Protein AF-A0A0D2NLB3-F1 (afdb_monomer_lite)

Sequence (113 aa):
KEENDAIESAIDEWMASTLAKAAELADRFDKKPRYFLDHFFLGGQKLIYKQSVTNSFNAFKSVKAAELHAEGEKENTIEIQQQYKSEYDTLTVEQCAEYVAEFEAMKDNNTHA

Radius of gyration: 21.68 Å; chains: 1; bounding box: 55×38×48 Å

pLDDT: mean 85.83, std 11.69, range [38.69, 98.19]

Structure (mmCIF, N/CA/C/O backbone):
data_AF-A0A0D2NLB3-F1
#
_entry.id   AF-A0A0D2NLB3-F1
#
loop_
_atom_site.group_PDB
_atom_site.id
_atom_site.type_symbol
_atom_site.label_atom_id
_atom_site.label_alt_id
_atom_site.label_comp_id
_atom_site.label_asym_id
_atom_site.label_entity_id
_atom_site.label_seq_id
_atom_site.pdbx_PDB_ins_code
_atom_site.Cartn_x
_atom_site.Cartn_y
_atom_site.Cartn_z
_atom_site.occupancy
_atom_site.B_iso_or_equiv
_atom_site.auth_seq_id
_atom_site.auth_comp_id
_atom_site.auth_asym_id
_atom_site.auth_atom_id
_atom_site.pdbx_PDB_model_num
ATOM 1 N N . LYS A 1 1 ? 28.438 14.265 -10.285 1.00 63.94 1 LYS A N 1
ATOM 2 C CA . LYS A 1 1 ? 27.800 14.490 -11.605 1.00 63.94 1 LYS A CA 1
ATOM 3 C C . LYS A 1 1 ? 27.843 13.194 -12.401 1.00 63.94 1 LYS A C 1
ATOM 5 O O . LYS A 1 1 ? 26.790 12.609 -12.541 1.00 63.94 1 LYS A O 1
ATOM 10 N N . GLU A 1 2 ? 29.033 12.668 -12.710 1.00 72.25 2 GLU A N 1
ATOM 11 C CA . GLU A 1 2 ? 29.199 11.346 -13.352 1.00 72.25 2 GLU A CA 1
ATOM 12 C C . GLU A 1 2 ? 28.493 10.193 -12.612 1.00 72.25 2 GLU A C 1
ATOM 14 O O . GLU A 1 2 ? 27.895 9.333 -13.244 1.00 72.25 2 GLU A O 1
ATOM 19 N N . GLU A 1 3 ? 28.495 10.197 -11.274 1.00 81.38 3 GLU A N 1
ATOM 20 C CA . GLU A 1 3 ? 27.796 9.179 -10.473 1.00 81.38 3 GLU A CA 1
ATOM 21 C C . GLU A 1 3 ? 26.266 9.233 -10.619 1.00 81.38 3 GLU A C 1
ATOM 23 O O . GLU A 1 3 ? 25.621 8.194 -10.703 1.00 81.38 3 GLU A O 1
ATOM 28 N N . ASN A 1 4 ? 25.681 10.432 -10.717 1.00 86.25 4 ASN A N 1
ATOM 29 C CA . ASN A 1 4 ? 24.238 10.575 -10.923 1.00 86.25 4 ASN A CA 1
ATOM 30 C C . ASN A 1 4 ? 23.850 10.121 -12.332 1.00 86.25 4 ASN A C 1
ATOM 32 O O . ASN A 1 4 ? 22.866 9.408 -12.486 1.00 86.25 4 ASN A O 1
ATOM 36 N N . ASP A 1 5 ? 24.661 10.470 -13.333 1.00 90.88 5 ASP A N 1
ATOM 37 C CA . ASP A 1 5 ? 24.434 10.071 -14.723 1.00 90.88 5 ASP A CA 1
ATOM 38 C C . ASP A 1 5 ? 24.511 8.532 -14.871 1.00 90.88 5 ASP A C 1
ATOM 40 O O . ASP A 1 5 ? 23.717 7.920 -15.585 1.00 90.88 5 ASP A O 1
ATOM 44 N N . ALA A 1 6 ? 25.427 7.878 -14.144 1.00 93.94 6 ALA A N 1
ATOM 45 C CA . ALA A 1 6 ? 25.526 6.418 -14.103 1.00 93.94 6 ALA A CA 1
ATOM 46 C C . ALA A 1 6 ? 24.312 5.763 -13.419 1.00 93.94 6 ALA A C 1
ATOM 48 O O . ALA A 1 6 ? 23.826 4.730 -13.884 1.00 93.94 6 ALA A O 1
ATOM 49 N N . ILE A 1 7 ? 23.807 6.365 -12.337 1.00 93.69 7 ILE A N 1
ATOM 50 C CA . ILE A 1 7 ? 22.590 5.906 -11.655 1.00 93.69 7 ILE A CA 1
ATOM 51 C C . ILE A 1 7 ? 21.378 6.028 -12.584 1.00 93.69 7 ILE A C 1
ATOM 53 O O . ILE A 1 7 ? 20.616 5.071 -12.705 1.00 93.69 7 ILE A O 1
ATOM 57 N N . GLU A 1 8 ? 21.208 7.163 -13.263 1.00 94.31 8 GLU A N 1
ATOM 58 C CA . GLU A 1 8 ? 20.107 7.376 -14.212 1.00 94.31 8 GLU A CA 1
ATOM 59 C C . GLU A 1 8 ? 20.155 6.357 -15.355 1.00 94.31 8 GLU A C 1
ATOM 61 O O . GLU A 1 8 ? 19.158 5.690 -15.627 1.00 94.31 8 GLU A O 1
ATOM 66 N N . SER A 1 9 ? 21.336 6.134 -15.936 1.00 95.00 9 SER A N 1
ATOM 67 C CA . SER A 1 9 ? 21.537 5.119 -16.976 1.00 95.00 9 SER A CA 1
ATOM 68 C C . SER A 1 9 ? 21.160 3.709 -16.505 1.00 95.00 9 SER A C 1
ATOM 70 O O . SER A 1 9 ? 20.523 2.956 -17.243 1.00 95.00 9 SER A O 1
ATOM 72 N N . ALA A 1 10 ? 21.542 3.332 -15.283 1.00 96.19 10 ALA A N 1
ATOM 73 C CA . ALA A 1 10 ? 21.190 2.031 -14.719 1.00 96.19 10 ALA A CA 1
ATOM 74 C C . ALA A 1 10 ? 19.678 1.906 -14.446 1.00 96.19 10 ALA A C 1
ATOM 76 O O . ALA A 1 10 ? 19.096 0.835 -14.641 1.00 96.19 10 ALA A O 1
ATOM 77 N N . ILE A 1 11 ? 19.025 2.994 -14.022 1.00 94.81 11 ILE A N 1
ATOM 78 C CA . ILE A 1 11 ? 17.568 3.040 -13.837 1.00 94.81 11 ILE A CA 1
ATOM 79 C C . ILE A 1 11 ? 16.858 2.867 -15.182 1.00 94.81 11 ILE A C 1
ATOM 81 O O . ILE A 1 11 ? 15.922 2.070 -15.267 1.00 94.81 11 ILE A O 1
ATOM 85 N N . ASP A 1 12 ? 17.310 3.549 -16.232 1.00 95.38 12 ASP A N 1
ATOM 86 C CA . ASP A 1 12 ? 16.728 3.443 -17.572 1.00 95.38 12 ASP A CA 1
ATOM 87 C C . ASP A 1 12 ? 16.858 2.026 -18.146 1.00 95.38 12 ASP A C 1
ATOM 89 O O . ASP A 1 12 ? 15.891 1.481 -18.691 1.00 95.38 12 ASP A O 1
ATOM 93 N N . GLU A 1 13 ? 18.016 1.385 -17.965 1.00 96.81 13 GLU A N 1
ATOM 94 C CA . GLU A 1 13 ? 18.228 -0.014 -18.354 1.00 96.81 13 GLU A CA 1
ATOM 95 C C . GLU A 1 13 ? 17.267 -0.953 -17.610 1.00 96.81 13 GLU A C 1
ATOM 97 O O . GLU A 1 13 ? 16.607 -1.816 -18.208 1.00 96.81 13 GLU A O 1
ATOM 102 N N . TRP A 1 14 ? 17.117 -0.750 -16.301 1.00 95.88 14 TRP A N 1
ATOM 103 C CA . TRP A 1 14 ? 16.171 -1.511 -15.498 1.00 95.88 14 TRP A CA 1
ATOM 104 C C . TRP A 1 14 ? 14.719 -1.291 -15.953 1.00 95.88 14 TRP A C 1
ATOM 106 O O . TRP A 1 14 ? 13.967 -2.264 -16.090 1.00 95.88 14 TRP A O 1
ATOM 116 N N . MET A 1 15 ? 14.318 -0.053 -16.260 1.00 94.19 15 MET A N 1
ATOM 117 C CA . MET A 1 15 ? 12.977 0.233 -16.777 1.00 94.19 15 MET A CA 1
ATOM 118 C C . MET A 1 15 ? 12.728 -0.471 -18.113 1.00 94.19 15 MET A C 1
ATOM 120 O O . MET A 1 15 ? 11.684 -1.107 -18.285 1.00 94.19 15 MET A O 1
ATOM 124 N N . ALA A 1 16 ? 13.685 -0.410 -19.041 1.00 95.94 16 ALA A N 1
ATOM 125 C CA . ALA A 1 16 ? 13.580 -1.066 -20.340 1.00 95.94 16 ALA A CA 1
ATOM 126 C C . ALA A 1 16 ? 13.417 -2.588 -20.195 1.00 95.94 16 ALA A C 1
ATOM 128 O O . ALA A 1 16 ? 12.520 -3.178 -20.806 1.00 95.94 16 ALA A O 1
ATOM 129 N N . SER A 1 17 ? 14.219 -3.220 -19.332 1.00 96.69 17 SER A N 1
ATOM 130 C CA . SER A 1 17 ? 14.113 -4.661 -19.065 1.00 96.69 17 SER A CA 1
ATOM 131 C C . SER A 1 17 ? 12.771 -5.045 -18.423 1.00 96.69 17 SER A C 1
ATOM 133 O O . SER A 1 17 ? 12.164 -6.051 -18.798 1.00 96.69 17 SER A O 1
ATOM 135 N N . THR A 1 18 ? 12.249 -4.210 -17.521 1.00 95.88 18 THR A N 1
ATOM 136 C CA . THR A 1 18 ? 10.956 -4.423 -16.854 1.00 95.88 18 THR A CA 1
ATOM 137 C C . THR A 1 18 ? 9.794 -4.335 -17.843 1.00 95.88 18 THR A C 1
ATOM 139 O O . THR A 1 18 ? 8.894 -5.180 -17.822 1.00 95.88 18 THR A O 1
ATOM 142 N N . LEU A 1 19 ? 9.822 -3.354 -18.750 1.00 96.69 19 LEU A N 1
ATOM 143 C CA . LEU A 1 19 ? 8.823 -3.214 -19.813 1.00 96.69 19 LEU A CA 1
ATOM 144 C C . LEU A 1 19 ? 8.860 -4.401 -20.783 1.00 96.69 19 LEU A C 1
ATOM 146 O O . LEU A 1 19 ? 7.806 -4.951 -21.110 1.00 96.69 19 LEU A O 1
ATOM 150 N N . ALA A 1 20 ? 10.055 -4.840 -21.188 1.00 97.88 20 ALA A N 1
ATOM 151 C CA . ALA A 1 20 ? 10.221 -6.022 -22.033 1.00 97.88 20 ALA A CA 1
ATOM 152 C C . ALA A 1 20 ? 9.659 -7.280 -21.353 1.00 97.88 20 ALA A C 1
ATOM 154 O O . ALA A 1 20 ? 8.929 -8.053 -21.976 1.00 97.88 20 ALA A O 1
ATOM 155 N N . LYS A 1 21 ? 9.912 -7.450 -20.050 1.00 97.81 21 LYS A N 1
ATOM 156 C CA . LYS A 1 21 ? 9.379 -8.583 -19.287 1.00 97.81 21 LYS A CA 1
ATOM 157 C C . LYS A 1 21 ? 7.858 -8.540 -19.163 1.00 97.81 21 LYS A C 1
ATOM 159 O O . LYS A 1 21 ? 7.205 -9.575 -19.270 1.00 97.81 21 LYS A O 1
ATOM 164 N N . ALA A 1 22 ? 7.279 -7.359 -18.955 1.00 97.50 22 ALA A N 1
ATOM 165 C CA . ALA A 1 22 ? 5.828 -7.201 -18.911 1.00 97.50 22 ALA A CA 1
ATOM 166 C C . ALA A 1 22 ? 5.167 -7.570 -20.249 1.00 97.50 22 ALA A C 1
ATOM 168 O O . ALA A 1 22 ? 4.098 -8.179 -20.240 1.00 97.50 22 ALA A O 1
ATOM 169 N N . ALA A 1 23 ? 5.802 -7.240 -21.379 1.00 97.75 23 ALA A N 1
ATOM 170 C CA . ALA A 1 23 ? 5.344 -7.647 -22.707 1.00 97.75 23 ALA A CA 1
ATOM 171 C C . ALA A 1 23 ? 5.457 -9.168 -22.920 1.00 97.75 23 ALA A C 1
ATOM 173 O O . ALA A 1 23 ? 4.486 -9.800 -23.319 1.00 97.75 23 ALA A O 1
ATOM 174 N N . GLU A 1 24 ? 6.583 -9.784 -22.549 1.00 98.19 24 GLU A N 1
ATOM 175 C CA . GLU A 1 24 ? 6.754 -11.245 -22.622 1.00 98.19 24 GLU A CA 1
ATOM 176 C C . GLU A 1 24 ? 5.662 -11.993 -21.832 1.00 98.19 24 GLU A C 1
ATOM 178 O O . GLU A 1 24 ? 5.090 -12.977 -22.302 1.00 98.19 24 GLU A O 1
ATOM 183 N N . LEU A 1 25 ? 5.345 -11.525 -20.620 1.00 97.88 25 LEU A N 1
ATOM 184 C CA . LEU A 1 25 ? 4.306 -12.128 -19.783 1.00 97.88 25 LEU A CA 1
ATOM 185 C C . LEU A 1 25 ? 2.898 -11.869 -20.326 1.00 97.88 25 LEU A C 1
ATOM 187 O O . LEU A 1 25 ? 2.038 -12.743 -20.218 1.00 97.88 25 LEU A O 1
ATOM 191 N N . ALA A 1 26 ? 2.662 -10.691 -20.904 1.00 97.88 26 ALA A N 1
ATOM 192 C CA . ALA A 1 26 ? 1.416 -10.363 -21.590 1.00 97.88 26 ALA A CA 1
ATOM 193 C C . ALA A 1 26 ? 1.103 -11.386 -22.679 1.00 97.88 26 ALA A C 1
ATOM 195 O O . ALA A 1 26 ? 0.022 -11.978 -22.655 1.00 97.88 26 ALA A O 1
ATOM 196 N N . ASP A 1 27 ? 2.083 -11.662 -23.536 1.00 97.81 27 ASP A N 1
ATOM 197 C CA . ASP A 1 27 ? 1.955 -12.642 -24.612 1.00 97.81 27 ASP A CA 1
ATOM 198 C C . ASP A 1 27 ? 1.793 -14.061 -24.056 1.00 97.81 27 ASP A C 1
ATOM 200 O O . ASP A 1 27 ? 0.929 -14.820 -24.495 1.00 97.81 27 ASP A O 1
ATOM 204 N N . ARG A 1 28 ? 2.581 -14.422 -23.035 1.00 98.19 28 ARG A N 1
ATOM 205 C CA . ARG A 1 28 ? 2.547 -15.762 -22.429 1.00 98.19 28 ARG A CA 1
ATOM 206 C C . ARG A 1 28 ? 1.208 -16.105 -21.774 1.00 98.19 28 ARG A C 1
ATOM 208 O O . ARG A 1 28 ? 0.835 -17.277 -21.747 1.00 98.19 28 ARG A O 1
ATOM 215 N N . PHE A 1 29 ? 0.528 -15.123 -21.188 1.00 97.88 29 PHE A N 1
ATOM 216 C CA . PHE A 1 29 ? -0.662 -15.342 -20.360 1.00 97.88 29 PHE A CA 1
ATOM 217 C C . PHE A 1 29 ? -1.943 -14.726 -20.932 1.00 97.88 29 PHE A C 1
ATOM 219 O O . PHE A 1 29 ? -2.956 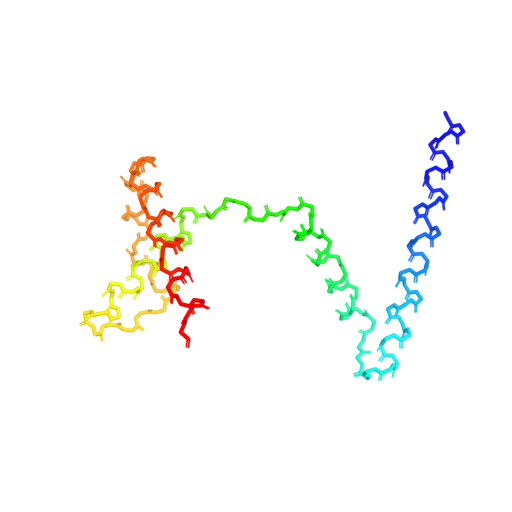-14.703 -20.231 1.00 97.88 29 PHE A O 1
ATOM 226 N N . ASP A 1 30 ? -1.904 -14.235 -22.174 1.00 96.00 30 ASP A N 1
ATOM 227 C CA . ASP A 1 30 ? -3.018 -13.550 -22.838 1.00 96.00 30 ASP A CA 1
ATOM 228 C C . ASP A 1 30 ? -3.621 -12.441 -21.954 1.00 96.00 30 ASP A C 1
ATOM 230 O O . ASP A 1 30 ? -4.807 -12.405 -21.598 1.00 96.00 30 ASP A O 1
ATOM 234 N N . LYS A 1 31 ? -2.743 -11.544 -21.496 1.00 97.69 31 LYS A N 1
ATOM 235 C CA . LYS A 1 31 ? -3.101 -10.355 -20.710 1.00 97.69 31 LYS A CA 1
ATOM 236 C C . LYS A 1 31 ? -2.480 -9.119 -21.332 1.00 97.69 31 LYS A C 1
ATOM 238 O O . LYS A 1 31 ? -1.592 -9.188 -22.164 1.00 97.69 31 LYS A O 1
ATOM 243 N N . LYS A 1 32 ? -2.927 -7.944 -20.893 1.00 96.81 32 LYS A N 1
ATOM 244 C CA . LYS A 1 32 ? -2.294 -6.678 -21.280 1.00 96.81 32 LYS A CA 1
ATOM 245 C C . LYS A 1 32 ? -0.993 -6.488 -20.486 1.00 96.81 32 LYS A C 1
ATOM 247 O O . LYS A 1 32 ? -1.029 -6.727 -19.280 1.00 96.81 32 LYS A O 1
ATOM 252 N N . PRO A 1 33 ? 0.091 -5.936 -21.066 1.00 95.56 33 PRO A N 1
ATOM 253 C CA . PRO A 1 33 ? 1.326 -5.630 -20.328 1.00 95.56 33 PRO A CA 1
ATOM 254 C C . PRO A 1 33 ? 1.084 -4.803 -19.062 1.00 95.56 33 PRO A C 1
ATOM 256 O O . PRO A 1 33 ? 1.700 -5.035 -18.024 1.00 95.56 33 PRO A O 1
ATOM 259 N N . ARG A 1 34 ? 0.098 -3.895 -19.115 1.00 95.06 34 ARG A N 1
ATOM 260 C CA . ARG A 1 34 ? -0.330 -3.082 -17.973 1.00 95.06 34 ARG A CA 1
ATOM 261 C C . ARG A 1 34 ? -0.677 -3.908 -16.730 1.00 95.06 34 ARG A C 1
ATOM 263 O O . ARG A 1 34 ? -0.310 -3.500 -15.638 1.00 95.06 34 ARG A O 1
ATOM 270 N N . TYR A 1 35 ? -1.316 -5.068 -16.896 1.00 94.31 35 TYR A N 1
ATOM 271 C CA . TYR A 1 35 ? -1.675 -5.958 -15.787 1.00 94.31 35 TYR A CA 1
ATOM 272 C C . TYR A 1 35 ? -0.445 -6.375 -14.966 1.00 94.31 35 TYR A C 1
ATOM 274 O O . TYR A 1 35 ? -0.478 -6.347 -13.734 1.00 94.31 35 TYR A O 1
ATOM 282 N N . PHE A 1 36 ? 0.650 -6.714 -15.650 1.00 95.81 36 PHE A N 1
ATOM 283 C CA . PHE A 1 36 ? 1.905 -7.110 -15.015 1.00 95.81 36 PHE A CA 1
ATOM 284 C C . PHE A 1 36 ? 2.666 -5.917 -14.450 1.00 95.81 36 PHE A C 1
ATOM 286 O O . PHE A 1 36 ? 3.187 -6.018 -13.346 1.00 95.81 36 PHE A O 1
ATOM 293 N N . LEU A 1 37 ? 2.668 -4.776 -15.146 1.00 93.94 37 LEU A N 1
ATOM 294 C CA . LEU A 1 37 ? 3.260 -3.544 -14.618 1.00 93.94 37 LEU A CA 1
ATOM 295 C C . LEU A 1 37 ? 2.592 -3.125 -13.307 1.00 93.94 37 LEU A C 1
ATOM 297 O O . LEU A 1 37 ? 3.289 -2.861 -12.331 1.00 93.94 37 LEU A O 1
ATOM 301 N N . ASP A 1 38 ? 1.259 -3.143 -13.245 1.00 91.94 38 ASP A N 1
ATOM 302 C CA . ASP A 1 38 ? 0.538 -2.853 -12.005 1.00 91.94 38 ASP A CA 1
ATOM 303 C C . ASP A 1 38 ? 0.952 -3.836 -10.895 1.00 91.94 38 ASP A C 1
ATOM 305 O O . ASP A 1 38 ? 1.217 -3.411 -9.775 1.00 91.94 38 ASP A O 1
ATOM 309 N N . HIS A 1 39 ? 1.112 -5.130 -11.195 1.00 90.62 39 HIS A N 1
ATOM 310 C CA . HIS A 1 39 ? 1.597 -6.109 -10.213 1.00 90.62 39 HIS A CA 1
ATOM 311 C C . HIS A 1 39 ? 3.039 -5.855 -9.760 1.00 90.62 39 HIS A C 1
ATOM 313 O O . HIS A 1 39 ? 3.322 -5.966 -8.567 1.00 90.62 39 HIS A O 1
ATOM 319 N N . PHE A 1 40 ? 3.948 -5.502 -10.669 1.00 91.69 40 PHE A N 1
ATOM 320 C CA . PHE A 1 40 ? 5.343 -5.212 -10.336 1.00 91.69 40 PHE A CA 1
ATOM 321 C C . PHE A 1 40 ? 5.468 -3.980 -9.448 1.00 91.69 40 PHE A C 1
ATOM 323 O O . PHE A 1 40 ? 6.143 -4.036 -8.424 1.00 91.69 40 PHE A O 1
ATOM 330 N N . PHE A 1 41 ? 4.789 -2.886 -9.793 1.00 87.69 41 PHE A N 1
ATOM 331 C CA . PHE A 1 41 ? 4.916 -1.629 -9.058 1.00 87.69 41 PHE A CA 1
ATOM 332 C C . PHE A 1 41 ? 4.105 -1.619 -7.761 1.00 87.69 41 PHE A C 1
ATOM 334 O O . PHE A 1 41 ? 4.617 -1.159 -6.742 1.00 87.69 41 PHE A O 1
ATOM 341 N N . LEU A 1 42 ? 2.895 -2.192 -7.737 1.00 84.38 42 LEU A N 1
ATOM 342 C CA . LEU A 1 42 ? 2.149 -2.376 -6.483 1.00 84.38 42 LEU A CA 1
ATOM 343 C C . LEU A 1 42 ? 2.844 -3.397 -5.571 1.00 84.38 42 LEU A C 1
ATOM 345 O O . LEU A 1 42 ? 2.875 -3.224 -4.354 1.00 84.38 42 LEU A O 1
ATOM 349 N N . GLY A 1 43 ? 3.429 -4.453 -6.142 1.00 77.00 43 GLY A N 1
ATOM 350 C CA . GLY A 1 43 ? 4.274 -5.399 -5.414 1.00 77.00 43 GLY A CA 1
ATOM 351 C C . GLY A 1 43 ? 5.519 -4.723 -4.838 1.00 77.00 43 GLY A C 1
ATOM 352 O O . GLY A 1 43 ? 5.808 -4.883 -3.655 1.00 77.00 43 GLY A O 1
ATOM 353 N N . GLY A 1 44 ? 6.204 -3.897 -5.631 1.00 78.50 44 GLY A N 1
ATOM 354 C CA . GLY A 1 44 ? 7.340 -3.086 -5.191 1.00 78.50 44 GLY A CA 1
ATOM 355 C C . GLY A 1 44 ? 6.967 -2.115 -4.072 1.00 78.50 44 GLY A C 1
ATOM 356 O O . GLY A 1 44 ? 7.675 -2.026 -3.071 1.00 78.50 44 GLY A O 1
ATOM 357 N N . GLN A 1 45 ? 5.803 -1.469 -4.171 1.00 77.56 45 GLN A N 1
ATOM 358 C CA . GLN A 1 45 ? 5.267 -0.627 -3.103 1.00 77.56 45 GLN A CA 1
ATOM 359 C C . GLN A 1 45 ? 5.102 -1.419 -1.798 1.00 77.56 45 GLN A C 1
ATOM 361 O O . GLN A 1 45 ? 5.487 -0.927 -0.745 1.00 77.56 45 GLN A O 1
ATOM 366 N N . LYS A 1 46 ? 4.609 -2.662 -1.851 1.00 72.56 46 LYS A N 1
ATOM 367 C CA . LYS A 1 46 ? 4.504 -3.536 -0.666 1.00 72.56 46 LYS A CA 1
ATOM 368 C C . LYS A 1 46 ? 5.862 -3.974 -0.102 1.00 72.56 46 LYS A C 1
ATOM 370 O O . LYS A 1 46 ? 5.953 -4.253 1.090 1.00 72.56 46 LYS A O 1
ATOM 375 N N . LEU A 1 47 ? 6.905 -4.063 -0.931 1.00 71.50 47 LEU A N 1
ATOM 376 C CA . LEU A 1 47 ? 8.264 -4.393 -0.480 1.00 71.50 47 LEU A CA 1
ATOM 377 C C . LEU A 1 47 ? 8.923 -3.222 0.258 1.00 71.50 47 LEU A C 1
ATOM 379 O O . LEU A 1 47 ? 9.595 -3.439 1.263 1.00 71.50 47 LEU A O 1
ATOM 383 N N . ILE A 1 48 ? 8.716 -1.996 -0.230 1.00 74.25 48 ILE A N 1
ATOM 384 C CA . ILE A 1 48 ? 9.244 -0.762 0.374 1.00 74.25 48 ILE A CA 1
ATOM 385 C C . ILE A 1 48 ? 8.449 -0.416 1.632 1.00 74.25 48 ILE A C 1
ATOM 387 O O . ILE A 1 48 ? 9.003 -0.221 2.712 1.00 74.25 48 ILE A O 1
ATOM 391 N N . TYR A 1 49 ? 7.128 -0.382 1.492 1.00 64.69 49 TYR A N 1
ATOM 392 C CA . TYR A 1 49 ? 6.192 -0.167 2.576 1.00 64.69 49 TYR A CA 1
ATOM 393 C C . TYR A 1 49 ? 5.669 -1.530 3.009 1.00 64.69 49 TYR A C 1
ATOM 395 O O . TYR A 1 49 ? 4.550 -1.921 2.664 1.00 64.69 49 TYR A O 1
ATOM 403 N N . LYS A 1 50 ? 6.468 -2.262 3.798 1.00 58.34 50 LYS A N 1
ATOM 404 C CA . LYS A 1 50 ? 5.866 -3.279 4.666 1.00 58.34 50 LYS A CA 1
ATOM 405 C C . LYS A 1 50 ? 4.774 -2.547 5.441 1.00 58.34 50 LYS A C 1
ATOM 407 O O . LYS A 1 50 ? 5.087 -1.611 6.173 1.00 58.34 50 LYS A O 1
ATOM 412 N N . GLN A 1 51 ? 3.510 -2.930 5.266 1.00 59.19 51 GLN A N 1
ATOM 413 C CA . GLN A 1 51 ? 2.444 -2.533 6.186 1.00 59.19 51 GLN A CA 1
ATOM 414 C C . GLN A 1 51 ? 2.760 -3.192 7.535 1.00 59.19 51 GLN A C 1
ATOM 416 O O . GLN A 1 51 ? 2.201 -4.222 7.881 1.00 59.19 51 GLN A O 1
ATOM 421 N N . SER A 1 52 ? 3.759 -2.668 8.246 1.00 57.38 52 SER A N 1
ATOM 422 C CA . SER A 1 52 ? 4.189 -3.161 9.551 1.00 57.38 52 SER A CA 1
ATOM 423 C C . SER A 1 52 ? 3.280 -2.648 10.657 1.00 57.38 52 SER A C 1
ATOM 425 O O . SER A 1 52 ? 3.333 -3.151 11.769 1.00 57.38 52 SER A O 1
ATOM 427 N N . VAL A 1 53 ? 2.477 -1.626 10.357 1.00 69.06 53 VAL A N 1
ATOM 428 C CA . VAL A 1 53 ? 1.540 -1.023 11.291 1.00 69.06 53 VAL A CA 1
ATOM 429 C C . VAL A 1 53 ? 0.151 -1.198 10.710 1.00 69.06 53 VAL A C 1
ATOM 431 O O . VAL A 1 53 ? -0.201 -0.583 9.698 1.00 69.06 53 VAL A O 1
ATOM 434 N N . THR A 1 54 ? -0.627 -2.067 11.342 1.00 78.00 54 THR A N 1
ATOM 435 C CA . THR A 1 54 ? -2.055 -2.157 11.081 1.00 78.00 54 THR A CA 1
ATOM 436 C C . THR A 1 54 ? -2.690 -0.802 11.365 1.00 78.00 54 THR A C 1
ATOM 438 O O . THR A 1 54 ? -2.478 -0.185 12.406 1.00 78.00 54 THR A O 1
ATOM 441 N N . ASN A 1 55 ? -3.465 -0.318 10.400 1.00 86.88 55 ASN A N 1
ATOM 442 C CA . ASN A 1 55 ? -4.208 0.921 10.550 1.00 86.88 55 ASN A CA 1
ATOM 443 C C . ASN A 1 55 ? -5.322 0.711 11.591 1.00 86.88 55 ASN A C 1
ATOM 445 O O . ASN A 1 55 ? -6.182 -0.147 11.389 1.00 86.88 55 ASN A O 1
ATOM 449 N N . SER A 1 56 ? -5.325 1.505 12.663 1.00 86.88 56 SER A N 1
ATOM 450 C CA . SER A 1 56 ? -6.278 1.384 13.775 1.00 86.88 56 SER A CA 1
ATOM 451 C C . SER A 1 56 ? -7.738 1.499 13.347 1.00 86.88 56 SER A C 1
ATOM 453 O O . SER A 1 56 ? -8.584 0.802 13.894 1.00 86.88 56 SER A O 1
ATOM 455 N N . PHE A 1 57 ? -8.048 2.290 12.318 1.00 88.06 57 PHE A N 1
ATOM 456 C CA . PHE A 1 57 ? -9.406 2.380 11.781 1.00 88.06 57 PHE A CA 1
ATOM 457 C C . PHE A 1 57 ? -9.827 1.102 11.048 1.00 88.06 57 PHE A C 1
ATOM 459 O O . PHE A 1 57 ? -10.973 0.665 11.141 1.00 88.06 57 PHE A O 1
ATOM 466 N N . ASN A 1 58 ? -8.905 0.468 10.322 1.00 88.69 58 ASN A N 1
ATOM 467 C CA . ASN A 1 58 ? -9.188 -0.816 9.680 1.00 88.69 58 ASN A CA 1
ATOM 468 C C . ASN A 1 58 ? -9.288 -1.952 10.703 1.00 88.69 58 ASN A C 1
ATOM 470 O O . ASN A 1 58 ? -10.128 -2.835 10.527 1.00 88.69 58 ASN A O 1
ATOM 474 N N . ALA A 1 59 ? -8.475 -1.909 11.761 1.00 89.75 59 ALA A N 1
ATOM 475 C CA . ALA A 1 59 ? -8.570 -2.834 12.883 1.00 89.75 59 ALA A CA 1
ATOM 476 C C . ALA A 1 59 ? -9.929 -2.711 13.580 1.00 89.75 59 ALA A C 1
ATOM 478 O O . ALA A 1 59 ? -10.666 -3.691 13.636 1.00 89.75 59 ALA A O 1
ATOM 479 N N . PHE A 1 60 ? -10.313 -1.489 13.967 1.00 91.88 60 PHE A N 1
ATOM 480 C CA . PHE A 1 60 ? -11.614 -1.172 14.559 1.00 91.88 60 PHE A CA 1
ATOM 481 C C . PHE A 1 60 ? -12.774 -1.742 13.740 1.00 91.88 60 PHE A C 1
ATOM 483 O O . PHE A 1 60 ? -13.569 -2.519 14.255 1.00 91.88 60 PHE A O 1
ATOM 490 N N . LYS A 1 61 ? -12.845 -1.432 12.438 1.00 92.38 61 LYS A N 1
ATOM 491 C CA . LYS A 1 61 ? -13.939 -1.928 11.586 1.00 92.38 61 LYS A CA 1
ATOM 492 C C . LYS A 1 61 ? -13.987 -3.451 11.497 1.00 92.38 61 LYS A C 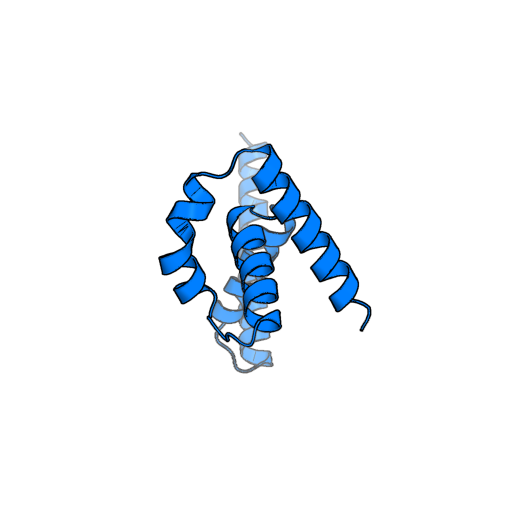1
ATOM 494 O O . LYS A 1 61 ? -15.065 -4.008 11.335 1.00 92.38 61 LYS A O 1
ATOM 499 N N . SER A 1 62 ? -12.833 -4.112 11.550 1.00 88.88 62 SER A N 1
ATOM 500 C CA . SER A 1 62 ? -12.751 -5.570 11.452 1.00 88.88 62 SER A CA 1
ATOM 501 C C . SER A 1 62 ? -13.176 -6.248 12.753 1.00 88.88 62 SER A C 1
ATOM 503 O O . SER A 1 62 ? -13.930 -7.215 12.699 1.00 88.88 62 SER A O 1
ATOM 505 N N . VAL A 1 63 ? -12.750 -5.714 13.902 1.00 90.75 63 VAL A N 1
ATOM 506 C CA . VAL A 1 63 ? -13.198 -6.173 15.227 1.00 90.75 63 VAL A CA 1
ATOM 507 C C . VAL A 1 63 ? -14.701 -5.942 15.377 1.00 90.75 63 VAL A C 1
ATOM 509 O O . VAL A 1 63 ? -15.433 -6.888 15.642 1.00 90.75 63 VAL A O 1
ATOM 512 N N . LYS A 1 64 ? -15.191 -4.739 15.051 1.00 90.44 64 LYS A N 1
ATOM 513 C CA . LYS A 1 64 ? -16.625 -4.413 15.080 1.00 90.44 64 LYS A CA 1
ATOM 514 C C . LYS A 1 64 ? -17.451 -5.332 14.176 1.00 90.44 64 LYS A C 1
ATOM 516 O O . LYS A 1 64 ? -18.521 -5.782 14.561 1.00 90.44 64 LYS A O 1
ATOM 521 N N . ALA A 1 65 ? -16.947 -5.656 12.982 1.00 89.69 65 ALA A N 1
ATOM 522 C CA . ALA A 1 65 ? -17.613 -6.609 12.096 1.00 89.69 65 ALA A CA 1
ATOM 523 C C . ALA A 1 65 ? -17.709 -8.007 12.723 1.00 89.69 65 ALA A C 1
ATOM 525 O O . ALA A 1 65 ? -18.738 -8.663 12.590 1.00 89.69 65 ALA A O 1
ATOM 526 N N . ALA A 1 66 ? -16.655 -8.464 13.406 1.00 87.50 66 ALA A N 1
ATOM 527 C CA . ALA A 1 66 ? -16.666 -9.744 14.107 1.00 87.50 66 ALA A CA 1
ATOM 528 C C . ALA A 1 66 ? -17.653 -9.751 15.289 1.00 87.50 66 ALA A C 1
ATOM 530 O O . ALA A 1 66 ? -18.374 -10.736 15.451 1.00 87.50 66 ALA A O 1
ATOM 531 N N . GLU A 1 67 ? -17.734 -8.659 16.055 1.00 89.25 67 GLU A N 1
ATOM 532 C CA . GLU A 1 67 ? -18.724 -8.473 17.128 1.00 89.25 67 GLU A CA 1
ATOM 533 C C . GLU A 1 67 ? -20.157 -8.543 16.582 1.00 89.25 67 GLU A C 1
ATOM 535 O O . GLU A 1 67 ? -20.938 -9.396 17.001 1.00 89.25 67 GLU A O 1
ATOM 540 N N . LEU A 1 68 ? -20.473 -7.730 15.568 1.00 88.25 68 LEU A N 1
ATOM 541 C CA . LEU A 1 68 ? -21.800 -7.689 14.940 1.00 88.25 68 LEU A CA 1
ATOM 542 C C . LEU A 1 68 ? -22.191 -9.049 14.345 1.00 88.25 68 LEU A C 1
ATOM 544 O O . LEU A 1 68 ? -23.312 -9.522 14.527 1.00 88.25 68 LEU A O 1
ATOM 548 N N . HIS A 1 69 ? -21.245 -9.740 13.703 1.00 87.50 69 HIS A N 1
ATOM 549 C CA . HIS A 1 69 ? -21.465 -11.091 13.187 1.00 87.50 69 HIS A CA 1
ATOM 550 C C . HIS A 1 69 ? -21.760 -12.112 14.292 1.00 87.50 69 HIS A C 1
ATOM 552 O O . HIS A 1 69 ? -22.582 -13.009 14.076 1.00 87.50 69 HIS A O 1
ATOM 558 N N . ALA A 1 70 ? -21.117 -12.000 15.458 1.00 86.56 70 ALA A N 1
ATOM 559 C CA . ALA A 1 70 ? -21.402 -12.853 16.611 1.00 86.56 70 ALA A CA 1
ATOM 560 C C . ALA A 1 70 ? -22.800 -12.583 17.196 1.00 86.56 70 ALA A C 1
ATOM 562 O O . ALA A 1 70 ? -23.451 -13.509 17.684 1.00 86.56 70 ALA A O 1
ATOM 563 N N . GLU A 1 71 ? -23.289 -11.349 17.077 1.00 87.44 71 GLU A N 1
ATOM 564 C CA . GLU A 1 71 ? -24.642 -10.929 17.464 1.00 87.44 71 GLU A CA 1
ATOM 565 C C . GLU A 1 71 ? -25.712 -11.270 16.405 1.00 87.44 71 GLU A C 1
ATOM 567 O O . GLU A 1 71 ? -26.912 -11.150 16.656 1.00 87.44 71 GLU A O 1
ATOM 572 N N . GLY A 1 72 ? -25.298 -11.788 15.243 1.00 86.12 72 GLY A N 1
ATOM 573 C CA . GLY A 1 72 ? -26.180 -12.218 14.155 1.00 86.12 72 GLY A CA 1
ATOM 574 C C . GLY A 1 72 ? -26.444 -11.147 13.095 1.00 86.12 72 GLY A C 1
ATOM 575 O O . GLY A 1 72 ? -27.181 -11.408 12.136 1.00 86.12 72 GLY A O 1
ATOM 576 N N . GLU A 1 73 ? -25.821 -9.980 13.221 1.00 83.12 73 GLU A N 1
ATOM 577 C CA . GLU A 1 73 ? -25.865 -8.906 12.237 1.00 83.12 73 GLU A CA 1
ATOM 578 C C . GLU A 1 73 ? -24.789 -9.110 11.163 1.00 83.12 73 GLU A C 1
ATOM 580 O O . GLU A 1 73 ? -23.676 -9.552 11.427 1.00 83.12 73 GLU A O 1
ATOM 585 N N .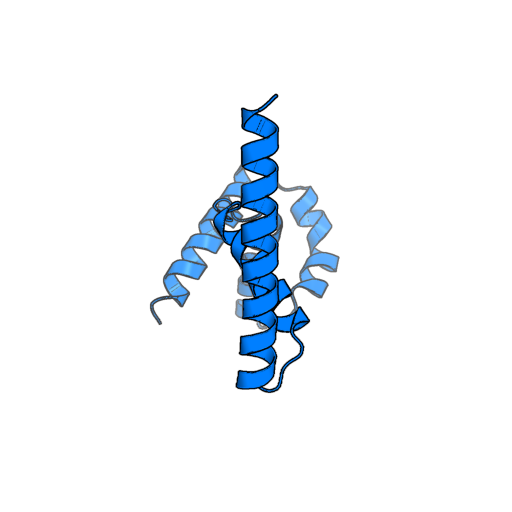 LYS A 1 74 ? -25.124 -8.829 9.901 1.00 78.69 74 LYS A N 1
ATOM 586 C CA . LYS A 1 74 ? -24.219 -9.036 8.755 1.00 78.69 74 LYS A CA 1
ATOM 587 C C . LYS A 1 74 ? -23.919 -7.727 8.049 1.00 78.69 74 LYS A C 1
ATOM 589 O O . LYS A 1 74 ? -24.058 -7.633 6.828 1.00 78.69 74 LYS A O 1
ATOM 594 N N . GLU A 1 75 ? -23.565 -6.718 8.830 1.00 79.94 75 GLU A N 1
ATOM 595 C CA . GLU A 1 75 ? -23.167 -5.435 8.275 1.00 79.94 75 GLU A CA 1
ATOM 596 C C . GLU A 1 75 ? -21.834 -5.556 7.540 1.00 79.94 75 GLU A C 1
ATOM 598 O O . GLU A 1 75 ? -20.875 -6.177 8.006 1.00 79.94 75 GLU A O 1
ATOM 603 N N . ASN A 1 76 ? -21.757 -4.949 6.360 1.00 78.50 76 ASN A N 1
ATOM 604 C CA . ASN A 1 76 ? -20.504 -4.878 5.625 1.00 78.50 76 ASN A CA 1
ATOM 605 C C . ASN A 1 76 ? -19.629 -3.719 6.135 1.00 78.50 76 ASN A C 1
ATOM 607 O O . ASN A 1 76 ? -20.073 -2.780 6.790 1.00 78.50 76 ASN A O 1
ATOM 611 N N . THR A 1 77 ? -18.347 -3.733 5.777 1.00 78.75 77 THR A N 1
ATOM 612 C CA . THR A 1 77 ? -17.363 -2.752 6.266 1.00 78.75 77 THR A CA 1
ATOM 613 C C . THR A 1 77 ? -17.680 -1.295 5.876 1.00 78.75 77 THR A C 1
ATOM 615 O O . THR A 1 77 ? -17.139 -0.371 6.488 1.00 78.75 77 THR A O 1
ATOM 618 N N . ILE A 1 78 ? -18.513 -1.065 4.851 1.00 84.25 78 ILE A N 1
ATOM 619 C CA . ILE A 1 78 ? -18.959 0.279 4.445 1.00 84.25 78 ILE A CA 1
ATOM 620 C C . ILE A 1 78 ? -20.068 0.767 5.380 1.00 84.25 78 ILE A C 1
ATOM 622 O O . ILE A 1 78 ? -20.012 1.914 5.822 1.00 84.25 78 ILE A O 1
ATOM 626 N N . GLU A 1 79 ? -21.029 -0.093 5.709 1.00 87.56 79 GLU A N 1
ATOM 627 C CA . GLU A 1 79 ? -22.099 0.194 6.675 1.00 87.56 79 GLU A CA 1
ATOM 628 C C . GLU A 1 79 ? -21.505 0.494 8.051 1.00 87.56 79 GLU A C 1
ATOM 630 O O . GLU A 1 79 ? -21.778 1.554 8.615 1.00 87.56 79 GLU A O 1
ATOM 635 N N . ILE A 1 80 ? -20.557 -0.334 8.500 1.00 88.06 80 ILE A N 1
ATOM 636 C CA . ILE A 1 80 ? -19.860 -0.130 9.775 1.00 88.06 80 ILE A CA 1
ATOM 637 C C . ILE A 1 80 ? -19.131 1.219 9.795 1.00 88.06 80 ILE A C 1
ATOM 639 O O . ILE A 1 80 ? -19.173 1.960 10.775 1.00 88.06 80 ILE A O 1
ATOM 643 N N . GLN A 1 81 ? -18.480 1.588 8.690 1.00 88.62 81 GLN A N 1
ATOM 644 C CA . GLN A 1 81 ? -17.842 2.896 8.576 1.00 88.62 81 GLN A CA 1
ATOM 645 C C . GLN A 1 81 ? -18.853 4.046 8.652 1.00 88.62 81 GLN A C 1
ATOM 647 O O . GLN A 1 81 ? -18.531 5.093 9.200 1.00 88.62 81 GLN A O 1
ATOM 652 N N . GLN A 1 82 ? -20.035 3.914 8.061 1.00 89.44 82 GLN A N 1
ATOM 653 C CA . GLN A 1 82 ? -21.024 4.991 8.078 1.00 89.44 82 GLN A CA 1
ATOM 654 C C . GLN A 1 82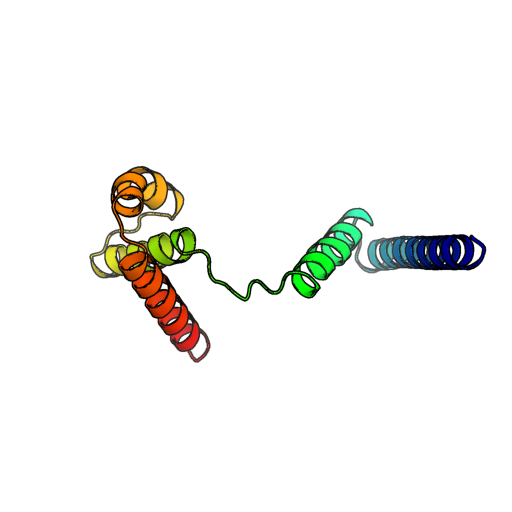 ? -21.644 5.165 9.465 1.00 89.44 82 GLN A C 1
ATOM 656 O O . GLN A 1 82 ? -21.823 6.300 9.902 1.00 89.44 82 GLN A O 1
ATOM 661 N N . GLN A 1 83 ? -21.931 4.061 10.151 1.00 89.31 83 GLN A N 1
ATOM 662 C CA . GLN A 1 83 ? -22.639 4.069 11.428 1.00 89.31 83 GLN A CA 1
ATOM 663 C C . GLN A 1 83 ? -21.715 4.326 12.621 1.00 89.31 83 GLN A C 1
ATOM 665 O O . GLN A 1 83 ? -22.056 5.103 13.510 1.00 89.31 83 GLN A O 1
ATOM 670 N N . TYR A 1 84 ? -20.517 3.740 12.616 1.00 89.06 84 TYR A N 1
ATOM 671 C CA . TYR A 1 84 ? -19.631 3.722 13.784 1.00 89.06 84 TYR A CA 1
ATOM 672 C C . TYR A 1 84 ? -18.395 4.614 13.638 1.00 89.06 84 TYR A C 1
ATOM 674 O O . TYR A 1 84 ? -17.514 4.612 14.496 1.00 89.06 84 TYR A O 1
ATOM 682 N N . LYS A 1 85 ? -18.302 5.432 12.582 1.00 89.50 85 LYS A N 1
ATOM 683 C CA . LYS A 1 85 ? -17.184 6.381 12.450 1.00 89.50 85 LYS A CA 1
ATOM 684 C C . LYS A 1 85 ? -17.123 7.384 13.600 1.00 89.50 85 LYS A C 1
ATOM 686 O O . LYS A 1 85 ? -16.033 7.665 14.079 1.00 89.50 85 LYS A O 1
ATOM 691 N N . SER A 1 86 ? -18.264 7.891 14.067 1.00 89.00 86 SER A N 1
ATOM 692 C CA . SER A 1 86 ? -18.283 8.801 15.217 1.00 89.00 86 SER A CA 1
ATOM 693 C C . SER A 1 86 ? -17.818 8.126 16.505 1.00 89.00 86 SER A C 1
ATOM 695 O O . SER A 1 86 ? -17.207 8.786 17.333 1.00 89.00 86 SER A O 1
ATOM 697 N N . GLU A 1 87 ? -18.079 6.825 16.669 1.00 89.50 87 GLU A N 1
ATOM 698 C CA . GLU A 1 87 ? -17.552 6.046 17.795 1.00 89.50 87 GLU A CA 1
ATOM 699 C C . GLU A 1 87 ? -16.026 5.996 17.719 1.00 89.50 87 GLU A C 1
ATOM 701 O O . GLU A 1 87 ? -15.354 6.370 18.677 1.00 89.50 87 GLU A O 1
ATOM 706 N N . TYR A 1 88 ? -15.480 5.662 16.546 1.00 89.56 88 TYR A N 1
ATOM 707 C CA . TYR A 1 88 ? -14.037 5.674 16.325 1.00 89.56 88 TYR A CA 1
ATOM 708 C C . TYR A 1 88 ? -13.401 7.045 16.602 1.00 89.56 88 TYR A C 1
ATOM 710 O O . TYR A 1 88 ? -12.366 7.120 17.257 1.00 89.56 88 TYR A O 1
ATOM 718 N N . ASP A 1 89 ? -14.030 8.134 16.151 1.00 88.06 89 ASP A N 1
ATOM 719 C CA . ASP A 1 89 ? -13.521 9.499 16.344 1.00 88.06 89 ASP A CA 1
ATOM 720 C C . ASP A 1 89 ? -13.467 9.911 17.835 1.00 88.06 89 ASP A C 1
ATOM 722 O O . ASP A 1 89 ? -12.770 10.865 18.185 1.00 88.06 89 ASP A O 1
ATOM 726 N N . THR A 1 90 ? -14.178 9.197 18.719 1.00 91.94 90 THR A N 1
ATOM 727 C CA . THR A 1 90 ? -14.145 9.401 20.180 1.00 91.94 90 THR A CA 1
ATOM 728 C C . THR A 1 90 ? -13.147 8.508 20.920 1.00 91.94 90 THR A C 1
ATOM 730 O O . THR A 1 90 ? -12.941 8.712 22.118 1.00 91.94 90 THR A O 1
ATOM 733 N N . LEU A 1 91 ? -12.518 7.543 20.239 1.00 89.19 91 LEU A N 1
ATOM 734 C CA . LEU A 1 91 ? -11.561 6.627 20.858 1.00 89.19 91 LEU A CA 1
ATOM 735 C C . LEU A 1 91 ? -10.255 7.334 21.220 1.00 89.19 91 LEU A C 1
ATOM 737 O O . LEU A 1 91 ? -9.741 8.175 20.477 1.00 89.19 91 LEU A O 1
ATOM 741 N N . THR A 1 92 ? -9.670 6.939 22.349 1.00 87.12 92 THR A N 1
ATOM 742 C CA . THR A 1 92 ? -8.317 7.368 22.709 1.00 87.12 92 THR A CA 1
ATOM 743 C C . THR A 1 92 ? -7.260 6.596 21.920 1.00 87.12 92 THR A C 1
ATOM 745 O O . THR A 1 92 ? -7.535 5.589 21.261 1.00 87.12 92 THR A O 1
ATOM 748 N N . VAL A 1 93 ? -6.011 7.063 21.996 1.00 81.69 93 VAL A N 1
ATOM 749 C CA . VAL A 1 93 ? -4.871 6.389 21.358 1.00 81.69 93 VAL A CA 1
ATOM 750 C C . VAL A 1 93 ? -4.681 4.981 21.931 1.00 81.69 93 VAL A C 1
ATOM 752 O O . VAL A 1 93 ? -4.379 4.054 21.182 1.00 81.69 93 VAL A O 1
ATOM 755 N N . GLU A 1 94 ? -4.905 4.806 23.233 1.00 82.62 94 GLU A N 1
ATOM 756 C CA . GLU A 1 94 ? -4.821 3.516 23.920 1.00 82.62 94 GLU A CA 1
ATOM 757 C C . GLU A 1 94 ? -5.900 2.548 23.424 1.00 82.62 94 GLU A C 1
ATOM 759 O O . GLU A 1 94 ? -5.581 1.425 23.046 1.00 82.62 94 GLU A O 1
ATOM 764 N N . GLN A 1 95 ? -7.151 3.003 23.312 1.00 83.31 95 GLN A N 1
ATOM 765 C CA . GLN A 1 95 ? -8.251 2.183 22.791 1.00 83.31 95 GLN A CA 1
ATOM 766 C C . GLN A 1 95 ? -8.035 1.814 21.319 1.00 83.31 95 GLN A C 1
ATOM 768 O O . GLN A 1 95 ? -8.283 0.687 20.899 1.00 83.31 95 GLN A O 1
ATOM 773 N N . CYS A 1 96 ? -7.500 2.741 20.519 1.00 84.62 96 CYS A N 1
ATOM 774 C CA . CYS A 1 96 ? -7.097 2.443 19.146 1.00 84.62 96 CYS A CA 1
ATOM 775 C C . CYS A 1 96 ? -6.012 1.354 19.085 1.00 84.62 96 CYS A C 1
ATOM 777 O O . CYS A 1 96 ? -6.025 0.535 18.165 1.00 84.62 96 CYS A O 1
ATOM 779 N N . ALA A 1 97 ? -5.077 1.336 20.040 1.00 85.12 97 ALA A N 1
ATOM 780 C CA . ALA A 1 97 ? -4.040 0.312 20.125 1.00 85.12 97 ALA A CA 1
ATOM 781 C C . ALA A 1 97 ? -4.602 -1.052 20.559 1.00 85.12 97 ALA A C 1
ATOM 783 O O . ALA A 1 97 ? -4.156 -2.074 20.038 1.00 85.12 97 ALA A O 1
ATOM 784 N N . GLU A 1 98 ? -5.604 -1.073 21.442 1.00 87.81 98 GLU A N 1
ATOM 785 C CA . GLU A 1 98 ? -6.330 -2.292 21.823 1.00 87.81 98 GLU A CA 1
ATOM 786 C C . GLU A 1 98 ? -7.007 -2.936 20.606 1.00 87.81 98 GLU A C 1
ATOM 788 O O . GLU A 1 98 ? -6.772 -4.115 20.340 1.00 87.81 98 GLU A O 1
ATOM 793 N N . TYR A 1 99 ? -7.717 -2.152 19.784 1.00 88.94 99 TYR A N 1
ATOM 794 C CA . TYR A 1 99 ? -8.315 -2.656 18.539 1.00 88.94 99 TYR A CA 1
ATOM 795 C C . TYR A 1 99 ? -7.275 -3.227 17.569 1.00 88.94 99 TYR A C 1
ATOM 797 O O . TYR A 1 99 ? -7.528 -4.234 16.908 1.00 88.94 99 TYR A O 1
ATOM 805 N N . VAL A 1 100 ? -6.095 -2.604 17.465 1.00 86.88 100 VAL A N 1
ATOM 806 C CA . VAL A 1 100 ? -4.995 -3.130 16.638 1.00 86.88 100 VAL A CA 1
ATOM 807 C C . VAL A 1 100 ? -4.492 -4.467 17.179 1.00 86.88 100 VAL A C 1
ATOM 809 O O . VAL A 1 100 ? -4.318 -5.398 16.395 1.00 86.88 100 VAL A O 1
ATOM 812 N N . ALA A 1 101 ? -4.278 -4.581 18.491 1.00 87.31 101 ALA A N 1
ATOM 813 C CA . ALA A 1 101 ? -3.822 -5.821 19.113 1.00 87.31 101 ALA A CA 1
ATOM 814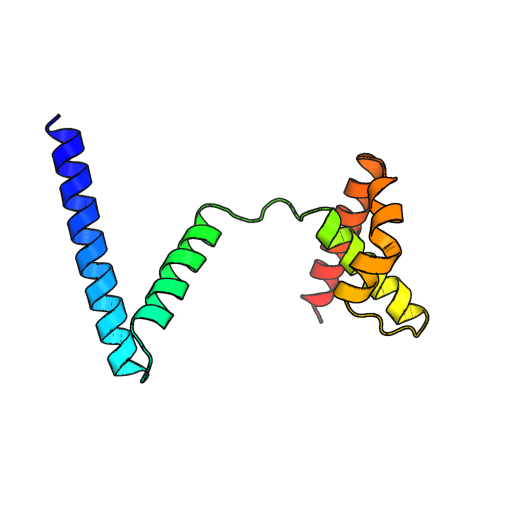 C C . ALA A 1 101 ? -4.840 -6.957 18.939 1.00 87.31 101 ALA A C 1
ATOM 816 O O . ALA A 1 101 ? -4.465 -8.075 18.584 1.00 87.31 101 ALA A O 1
ATOM 817 N N . GLU A 1 102 ? -6.125 -6.663 19.131 1.00 88.50 102 GLU A N 1
ATOM 818 C CA . GLU A 1 102 ? -7.202 -7.631 18.948 1.00 88.50 102 GLU A CA 1
ATOM 819 C C . GLU A 1 102 ? -7.316 -8.093 17.490 1.00 88.50 102 GLU A C 1
ATOM 821 O O . GLU A 1 102 ? -7.401 -9.292 17.218 1.00 88.50 102 GLU A O 1
ATOM 826 N N . PHE A 1 103 ? -7.221 -7.167 16.536 1.00 88.69 103 PHE A N 1
ATOM 827 C CA . PHE A 1 103 ? -7.239 -7.505 15.116 1.00 88.69 103 PHE A CA 1
ATOM 828 C C . PHE A 1 103 ? -6.066 -8.402 14.695 1.00 88.69 103 PHE A C 1
ATOM 830 O O . PHE A 1 103 ? -6.257 -9.334 13.909 1.00 88.69 103 PHE A O 1
ATOM 837 N N . GLU A 1 104 ? -4.855 -8.156 15.202 1.00 86.75 104 GLU A N 1
ATOM 838 C CA . GLU A 1 104 ? -3.714 -9.037 14.919 1.00 86.75 104 GLU A CA 1
ATOM 839 C C . GLU A 1 104 ? -3.915 -10.431 15.534 1.00 86.75 104 GLU A C 1
ATOM 841 O O . GLU A 1 104 ? -3.698 -11.431 14.851 1.00 86.75 104 GLU A O 1
ATOM 846 N N . ALA A 1 105 ? -4.445 -10.522 16.760 1.00 87.31 105 ALA A N 1
ATOM 847 C CA . ALA A 1 105 ? -4.776 -11.807 17.380 1.00 87.31 105 ALA A CA 1
ATOM 848 C C . ALA A 1 105 ? -5.845 -12.589 16.586 1.00 87.31 105 ALA A C 1
ATOM 850 O O . ALA A 1 105 ? -5.750 -13.811 16.435 1.00 87.31 105 ALA A O 1
ATOM 851 N N . MET A 1 106 ? -6.846 -11.900 16.025 1.00 84.94 106 MET A N 1
ATOM 852 C CA . MET A 1 106 ? -7.841 -12.512 15.135 1.00 84.94 106 MET A CA 1
ATOM 853 C C . MET A 1 106 ? -7.206 -13.053 13.846 1.00 84.94 106 MET A C 1
ATOM 855 O O . MET A 1 106 ? -7.573 -14.139 13.390 1.00 84.94 106 MET A O 1
ATOM 859 N N . LYS A 1 107 ? -6.247 -12.328 13.255 1.00 79.06 107 LYS A N 1
ATOM 860 C CA . LYS A 1 107 ? -5.530 -12.772 12.047 1.00 79.06 107 LYS A CA 1
ATOM 861 C C . LYS A 1 107 ? -4.697 -14.022 12.297 1.00 79.06 107 LYS A C 1
ATOM 863 O O . LYS A 1 107 ? -4.732 -14.937 11.471 1.00 79.06 107 LYS A O 1
ATOM 868 N N . ASP A 1 108 ? -3.997 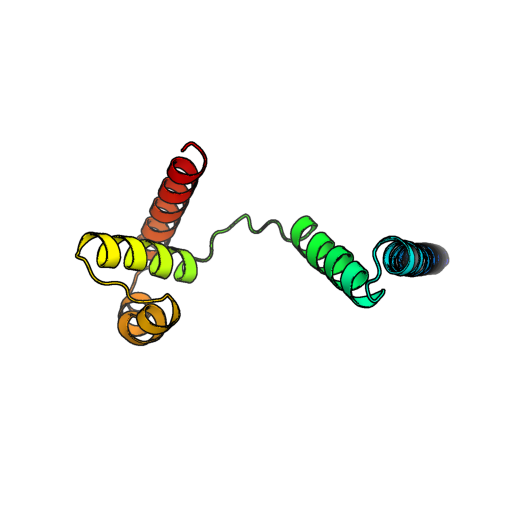-14.084 13.424 1.00 72.62 108 ASP A N 1
ATOM 869 C CA . ASP A 1 108 ? -3.175 -15.242 13.783 1.00 72.62 108 ASP A CA 1
ATOM 870 C C . ASP A 1 108 ? -4.033 -16.506 13.954 1.00 72.62 108 ASP A C 1
ATOM 872 O O . ASP A 1 108 ? -3.695 -17.568 13.430 1.00 72.62 108 ASP A O 1
ATOM 876 N N . ASN A 1 109 ? -5.209 -16.382 14.576 1.00 69.12 109 ASN A N 1
ATOM 877 C CA . ASN A 1 109 ? -6.143 -17.500 14.740 1.00 69.12 109 ASN A CA 1
ATOM 878 C C . ASN A 1 109 ? -6.740 -17.993 13.412 1.00 69.12 109 ASN A C 1
ATOM 880 O O . ASN A 1 109 ? -6.949 -19.192 13.239 1.00 69.12 109 ASN A O 1
ATOM 884 N N . ASN A 1 110 ? -6.987 -17.093 12.456 1.00 58.59 110 ASN A N 1
ATOM 885 C CA . ASN A 1 110 ? -7.566 -17.444 11.154 1.00 58.59 110 ASN A CA 1
ATOM 886 C C . ASN A 1 110 ? -6.532 -18.018 10.164 1.00 58.59 110 ASN A C 1
ATOM 888 O O . ASN A 1 110 ? -6.903 -18.593 9.147 1.00 58.59 110 ASN A O 1
ATOM 892 N N . THR A 1 111 ? -5.234 -17.866 10.449 1.00 50.06 111 THR A N 1
ATOM 893 C CA . THR A 1 111 ? -4.137 -18.399 9.617 1.00 50.06 111 THR A CA 1
ATOM 894 C C . THR A 1 111 ? -3.770 -19.846 9.997 1.00 50.06 111 THR A C 1
ATOM 896 O O . THR A 1 111 ? -3.031 -20.515 9.276 1.00 50.06 111 THR A O 1
ATOM 899 N N . HIS A 1 112 ? -4.302 -20.352 11.116 1.00 41.69 112 HIS A N 1
ATOM 900 C CA . HIS A 1 112 ? -4.060 -21.702 11.638 1.00 41.69 112 HIS A CA 1
ATOM 901 C C . HIS A 1 112 ? -5.279 -22.645 11.572 1.00 41.69 112 HIS A C 1
ATOM 903 O O . HIS A 1 112 ? -5.210 -23.750 12.114 1.00 41.69 112 HIS A O 1
ATOM 909 N N . ALA A 1 113 ? -6.358 -22.233 10.900 1.00 38.69 113 ALA A N 1
ATOM 910 C CA . ALA A 1 113 ? -7.533 -23.053 10.581 1.00 38.69 113 ALA A CA 1
ATOM 911 C C . ALA A 1 113 ? -7.519 -23.480 9.104 1.00 38.69 113 ALA A C 1
ATOM 913 O O . ALA A 1 113 ? -7.960 -24.618 8.824 1.00 38.69 113 ALA A O 1
#

Secondary structure (DSSP, 8-state):
-HHHHHHHHHHHHHHHHHHHHHHHHHHHHT--HHHHHHHHHHHHHHHHS---S--HHHHHHHHHHHHHHHHT----HHHHHHHHHHHHHT--HHHHHHHHHHHHHHHHHHT--

Foldseek 3Di:
DVVVVVVVVVVVVVVVVLLVVLVVVCVVPVHHSVVVVCVVVVVVVCVVDVPPDDDLLVLVLVVVCVVCVVVVHRDDSVRCCVPCVVVVVPDDPVRSVVSRVVSVVVVVVVVVD

Organism: Hypholoma sublateritium (strain FD-334 SS-4) (NCBI:txid945553)